Protein AF-A0A6A4GFW2-F1 (afdb_monomer_lite)

Secondary structure (DSSP, 8-state):
--SS----SS------HHHHHHHHTT----GGGGSHHHHHHHHHHHHHSTTTSEEEEE-SSSTT-EEEEEGGG----TTPPPGGGS-HHHHHHHHHHHHHHHHHTT--HHHHHHHHHHHHHHHT-GGGGSTTTHHHHHHHHHHHHHHHHHHHHHTTPPPP-TTS--HHHHHHHHHHHHHT-

Foldseek 3Di:
DDDPDDDDDDDDQAFQLLQLVCVLVLHDDFLLSLFPNRSVVVVVQCVVVVPDQWDWDQDDPPSPDTDTHHSNVPDDDPPRDHQLPDFLVRNLRSLVSVLVSCVVSPHPPLVSVLSVLLSVCLCVDPLVPDPDCSRSLSSNQVNVLSNVQSVCVNVVHDGDRSNDDDVVSSVVSVVVVVVVD

Structure (mmCIF, N/CA/C/O backbone):
data_AF-A0A6A4GFW2-F1
#
_entry.id   AF-A0A6A4GFW2-F1
#
loop_
_atom_site.group_PDB
_atom_site.id
_atom_site.type_symbol
_atom_site.label_atom_id
_atom_site.label_alt_id
_atom_site.label_comp_id
_atom_site.label_asym_id
_atom_site.label_entity_id
_atom_site.label_seq_id
_atom_site.pdbx_PDB_ins_code
_atom_site.Cartn_x
_atom_site.Cartn_y
_atom_site.Cartn_z
_atom_site.occupancy
_atom_site.B_iso_or_equiv
_atom_site.auth_seq_id
_atom_site.auth_comp_id
_atom_site.auth_asym_id
_atom_site.auth_atom_id
_atom_site.pdbx_PDB_model_num
ATOM 1 N N . MET A 1 1 ? 8.998 -15.677 25.695 1.00 45.78 1 MET A N 1
ATOM 2 C CA . MET A 1 1 ? 10.223 -15.290 26.421 1.00 45.78 1 MET A CA 1
ATOM 3 C C . MET A 1 1 ? 9.921 -14.033 27.210 1.00 45.78 1 MET A C 1
ATOM 5 O O . MET A 1 1 ? 9.461 -13.083 26.601 1.00 45.78 1 MET A O 1
ATOM 9 N N . ASP A 1 2 ? 10.181 -14.046 28.513 1.00 42.16 2 ASP A N 1
ATOM 10 C CA . ASP A 1 2 ? 10.734 -12.919 29.275 1.00 42.16 2 ASP A CA 1
ATOM 11 C C . ASP A 1 2 ? 11.318 -13.515 30.559 1.00 42.16 2 ASP A C 1
ATOM 13 O O . ASP A 1 2 ? 10.695 -14.410 31.131 1.00 42.16 2 ASP A O 1
ATOM 17 N N . GLN A 1 3 ? 12.499 -13.086 31.000 1.00 55.62 3 GLN A N 1
ATOM 18 C CA . GLN A 1 3 ? 13.021 -13.526 32.301 1.00 55.62 3 GLN A CA 1
ATOM 19 C C . GLN A 1 3 ? 13.723 -12.444 33.132 1.00 55.62 3 GLN A C 1
ATOM 21 O O . GLN A 1 3 ? 14.280 -12.791 34.169 1.00 55.62 3 GLN A O 1
ATOM 26 N N . LYS A 1 4 ? 13.648 -11.157 32.758 1.00 52.34 4 LYS A N 1
ATOM 27 C CA . LYS A 1 4 ? 13.929 -9.969 33.605 1.00 52.34 4 LYS A CA 1
ATOM 28 C C . LYS A 1 4 ? 13.834 -8.724 32.703 1.00 52.34 4 LYS A C 1
ATOM 30 O O . LYS A 1 4 ? 14.778 -8.408 31.988 1.00 52.34 4 LYS A O 1
ATOM 35 N N . ALA A 1 5 ? 12.671 -8.077 32.708 1.00 55.19 5 ALA A N 1
ATOM 36 C CA . ALA A 1 5 ? 12.221 -7.080 31.731 1.00 55.19 5 ALA A CA 1
ATOM 37 C C . ALA A 1 5 ? 12.987 -5.733 31.676 1.00 55.19 5 ALA A C 1
ATOM 39 O O . ALA A 1 5 ? 13.476 -5.257 32.700 1.00 55.19 5 ALA A O 1
ATOM 40 N N . SER A 1 6 ? 12.976 -5.097 30.487 1.00 46.97 6 SER A N 1
ATOM 41 C CA . SER A 1 6 ? 12.697 -3.667 30.137 1.00 46.97 6 SER A CA 1
ATOM 42 C C . SER A 1 6 ? 12.983 -3.490 28.614 1.00 46.97 6 SER A C 1
ATOM 44 O O . SER A 1 6 ? 13.855 -4.186 28.108 1.00 46.97 6 SER A O 1
ATOM 46 N N . VAL A 1 7 ? 12.282 -2.725 27.759 1.00 37.50 7 VAL A N 1
ATOM 47 C CA . VAL A 1 7 ? 12.031 -1.266 27.754 1.00 37.50 7 VAL A CA 1
ATOM 48 C C . VAL A 1 7 ? 10.561 -0.962 27.452 1.00 37.50 7 VA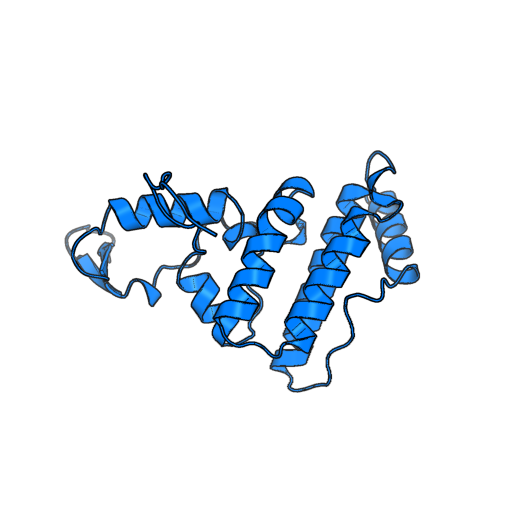L A C 1
ATOM 50 O O . VAL A 1 7 ? 10.046 -1.376 26.414 1.00 37.50 7 VAL A O 1
ATOM 53 N N . PRO A 1 8 ? 9.905 -0.152 28.293 1.00 55.38 8 PRO A N 1
ATOM 54 C CA . PRO A 1 8 ? 8.981 0.833 27.745 1.00 55.38 8 PRO A CA 1
ATOM 55 C C . PRO A 1 8 ? 9.152 2.212 28.396 1.00 55.38 8 PRO A C 1
ATOM 57 O O . PRO A 1 8 ? 8.952 2.361 29.599 1.00 55.38 8 PRO A O 1
ATOM 60 N N . THR A 1 9 ? 9.413 3.233 27.569 1.00 44.50 9 THR A N 1
ATOM 61 C CA . THR A 1 9 ? 9.251 4.652 27.948 1.00 44.50 9 THR A CA 1
ATOM 62 C C . THR A 1 9 ? 8.810 5.547 26.778 1.00 44.50 9 THR A C 1
ATOM 64 O O . THR A 1 9 ? 9.212 6.695 26.734 1.00 44.50 9 THR A O 1
ATOM 67 N N . HIS A 1 10 ? 8.036 5.049 25.803 1.00 48.12 10 HIS A N 1
ATOM 68 C CA . HIS A 1 10 ? 6.883 5.747 25.189 1.00 48.12 10 HIS A CA 1
ATOM 69 C C . HIS A 1 10 ? 6.414 5.112 23.863 1.00 48.12 10 HIS A C 1
ATOM 71 O O . HIS A 1 10 ? 7.204 4.752 22.997 1.00 48.12 10 HIS A O 1
ATOM 77 N N . THR A 1 11 ? 5.081 5.026 23.790 1.00 54.94 11 THR A N 1
ATOM 78 C CA . THR A 1 11 ? 4.127 4.975 22.667 1.00 54.94 11 THR A CA 1
ATOM 79 C C . THR A 1 11 ? 4.436 4.065 21.473 1.00 54.94 11 THR A C 1
ATOM 81 O O . THR A 1 11 ? 5.193 4.420 20.574 1.00 54.94 11 THR A O 1
ATOM 84 N N . GLN A 1 12 ? 3.720 2.933 21.407 1.00 59.69 12 GLN A N 1
ATOM 85 C CA . GLN A 1 12 ? 3.542 2.149 20.181 1.00 59.69 12 GLN A CA 1
ATOM 86 C C . GLN A 1 12 ? 3.081 3.091 19.058 1.00 59.69 12 GLN A C 1
ATOM 88 O O . GLN A 1 12 ? 2.066 3.776 19.208 1.00 59.69 12 GLN A O 1
ATOM 93 N N . ALA A 1 13 ? 3.852 3.167 17.968 1.00 63.47 13 ALA A N 1
ATOM 94 C CA . ALA A 1 13 ? 3.475 3.947 16.797 1.00 63.47 13 ALA A CA 1
ATOM 95 C C . ALA A 1 13 ? 2.098 3.469 16.319 1.00 63.47 13 ALA A C 1
ATOM 97 O O . ALA A 1 13 ? 1.909 2.294 16.014 1.00 63.47 13 ALA A O 1
ATOM 98 N N . SER A 1 14 ? 1.133 4.381 16.328 1.00 72.81 14 SER A N 1
ATOM 99 C CA . SER A 1 14 ? -0.235 4.134 15.896 1.00 72.81 14 SER A CA 1
ATOM 100 C C . SER A 1 14 ? -0.569 5.186 14.848 1.00 72.81 14 SER A C 1
ATOM 102 O O . SER A 1 14 ? -0.263 6.361 15.075 1.00 72.81 14 SER A O 1
ATOM 104 N N . PRO A 1 15 ? -1.144 4.803 13.699 1.00 77.88 15 PRO A N 1
ATOM 105 C CA . PRO A 1 15 ? -1.537 5.771 12.689 1.00 77.88 15 PRO A CA 1
ATOM 106 C C . PRO A 1 15 ? -2.678 6.658 13.210 1.00 77.88 15 PRO A C 1
ATOM 108 O O . PRO A 1 15 ? -3.407 6.300 14.138 1.00 77.88 15 PRO A O 1
ATOM 111 N N . LEU A 1 16 ? -2.867 7.825 12.584 1.00 76.50 16 LEU A N 1
ATOM 112 C CA . LEU A 1 16 ? -3.956 8.743 12.940 1.00 76.50 16 LEU A CA 1
ATOM 113 C C . LEU A 1 16 ? -5.318 8.013 12.945 1.00 76.50 16 LEU A C 1
ATOM 115 O O . LEU A 1 16 ? -5.599 7.266 12.002 1.00 76.50 16 LEU A O 1
ATOM 119 N N . PRO A 1 17 ? -6.215 8.263 13.925 1.00 77.81 17 PRO A N 1
ATOM 120 C CA . PRO A 1 17 ? -7.533 7.618 13.986 1.00 77.81 17 PRO A CA 1
ATOM 121 C C . PRO A 1 17 ? -8.341 7.752 12.687 1.00 77.81 17 PRO A C 1
ATOM 123 O O .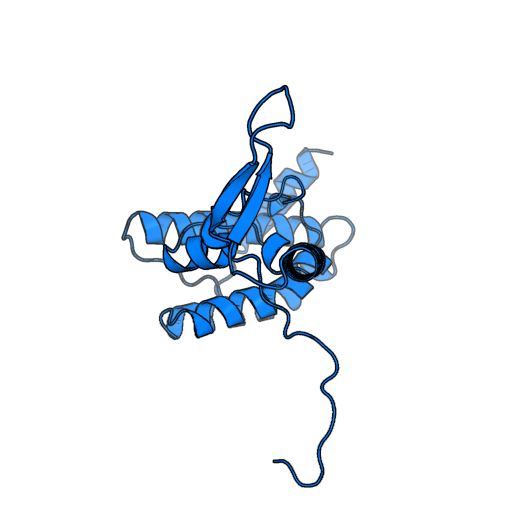 PRO A 1 17 ? -9.036 6.823 12.281 1.00 77.81 17 PRO A O 1
ATOM 126 N N . PHE A 1 18 ? -8.184 8.877 11.984 1.00 81.50 18 PHE A N 1
ATOM 127 C CA . PHE A 1 18 ? -8.722 9.100 10.641 1.00 81.50 18 PHE A CA 1
ATOM 128 C C . PHE A 1 18 ? -8.310 8.011 9.636 1.00 81.50 18 PHE A C 1
ATOM 130 O O . PHE A 1 18 ? -9.141 7.510 8.872 1.00 81.50 18 PHE A O 1
ATOM 137 N N . ALA A 1 19 ? -7.030 7.635 9.632 1.00 84.94 19 ALA A N 1
ATOM 138 C CA . ALA A 1 19 ? -6.495 6.626 8.731 1.00 84.94 19 ALA A CA 1
ATOM 139 C C . ALA A 1 19 ? -7.008 5.226 9.082 1.00 84.94 19 ALA A C 1
ATOM 141 O O . ALA A 1 19 ? -7.412 4.477 8.189 1.00 84.94 19 ALA A O 1
ATOM 142 N N . VAL A 1 20 ? -7.094 4.922 10.379 1.00 87.06 20 VAL A N 1
ATOM 143 C CA . VAL A 1 20 ? -7.679 3.678 10.895 1.00 87.06 20 VAL A CA 1
ATOM 144 C C . VAL A 1 20 ? -9.149 3.553 10.479 1.00 87.06 20 VAL A C 1
ATOM 146 O O . VAL A 1 20 ? -9.562 2.522 9.952 1.00 87.06 20 VAL A O 1
ATOM 149 N N . GLU A 1 21 ? -9.946 4.612 10.640 1.00 86.88 21 GLU A N 1
ATOM 150 C CA . GLU A 1 21 ? -11.361 4.634 10.246 1.00 86.88 21 GLU A CA 1
ATOM 151 C C . GLU A 1 21 ? -11.567 4.473 8.733 1.00 86.88 21 GLU A C 1
ATOM 153 O O . GLU A 1 21 ? -12.529 3.834 8.290 1.00 86.88 21 GLU A O 1
ATOM 158 N N . LYS A 1 22 ? -10.661 5.017 7.911 1.00 88.88 22 LYS A N 1
ATOM 159 C CA . LYS A 1 22 ? -10.667 4.771 6.463 1.00 88.88 22 LYS A CA 1
ATOM 160 C C . LYS A 1 22 ? -10.320 3.321 6.129 1.00 88.88 22 LYS A C 1
ATOM 162 O O . LYS A 1 22 ? -11.040 2.712 5.334 1.00 88.88 22 LYS A O 1
ATOM 167 N N . MET A 1 23 ? -9.284 2.759 6.753 1.00 91.06 23 MET A N 1
ATOM 168 C CA . MET A 1 23 ? -8.897 1.359 6.556 1.00 91.06 23 MET A CA 1
ATOM 169 C C . MET A 1 23 ? -9.991 0.383 6.990 1.00 91.06 23 MET A C 1
ATOM 171 O O . MET A 1 23 ? -10.265 -0.568 6.264 1.00 91.06 23 MET A O 1
ATOM 175 N N . LYS A 1 24 ? -10.692 0.634 8.103 1.00 90.56 24 LYS A N 1
ATOM 176 C CA . LYS A 1 24 ? -11.859 -0.174 8.518 1.00 90.56 24 LYS A CA 1
ATOM 177 C C . LYS A 1 24 ? -12.925 -0.272 7.426 1.00 90.56 24 LYS A C 1
ATOM 179 O O . LYS A 1 24 ? -13.618 -1.275 7.309 1.00 90.56 24 LYS A O 1
ATOM 184 N N . LYS A 1 25 ? -13.060 0.780 6.615 1.00 90.06 25 LYS A N 1
ATOM 185 C CA . LYS A 1 25 ? -14.016 0.874 5.501 1.00 90.06 25 LYS A CA 1
ATOM 186 C C . LYS A 1 25 ? -13.412 0.425 4.166 1.00 90.06 25 LYS A C 1
ATOM 188 O O . LYS A 1 25 ? -14.018 0.681 3.128 1.00 90.06 25 LYS A O 1
ATOM 193 N N . TYR A 1 26 ? -12.220 -0.180 4.180 1.00 90.12 26 TYR A N 1
ATOM 194 C CA . TYR A 1 26 ? -11.442 -0.569 2.999 1.00 90.12 26 TYR A CA 1
ATOM 195 C C . TYR A 1 26 ? -11.176 0.585 2.017 1.00 90.12 26 TYR A C 1
ATOM 197 O O . TYR A 1 26 ? -10.880 0.364 0.841 1.00 90.12 26 TYR A O 1
ATOM 205 N N . LYS A 1 27 ? -11.273 1.837 2.482 1.00 91.06 27 LYS A N 1
ATOM 206 C CA . LYS A 1 27 ? -11.035 3.020 1.654 1.00 91.06 27 LYS A CA 1
ATOM 207 C C . LYS A 1 27 ? -9.541 3.272 1.520 1.00 91.06 27 LYS A C 1
ATOM 209 O O . LYS A 1 27 ? -8.782 3.036 2.457 1.00 91.06 27 LYS A O 1
ATOM 214 N N . LEU A 1 28 ? -9.152 3.811 0.367 1.00 90.06 28 LEU A N 1
ATOM 215 C CA . LEU A 1 28 ? -7.791 4.282 0.155 1.00 90.06 28 LEU A CA 1
ATOM 216 C C . LEU A 1 28 ? -7.476 5.405 1.156 1.00 90.06 28 LEU A C 1
ATOM 218 O O . LEU A 1 28 ? -8.249 6.357 1.323 1.00 90.06 28 LEU A O 1
ATOM 222 N N . VAL A 1 29 ? -6.334 5.270 1.816 1.00 90.75 29 VAL A N 1
ATOM 223 C CA . VAL A 1 29 ? -5.769 6.257 2.731 1.00 90.75 29 VAL A CA 1
ATOM 224 C C . VAL A 1 29 ? -4.289 6.403 2.432 1.00 90.75 29 VAL A C 1
ATOM 226 O O . VAL A 1 29 ? -3.600 5.402 2.272 1.00 90.75 29 VAL A O 1
ATOM 229 N N . GLU A 1 30 ? -3.821 7.641 2.346 1.00 91.75 30 GLU A N 1
ATOM 230 C CA . GLU A 1 30 ? -2.451 8.016 2.006 1.00 91.75 30 GLU A CA 1
ATOM 231 C C . GLU A 1 30 ? -1.427 7.255 2.871 1.00 91.75 30 GLU A C 1
ATOM 233 O O . GLU A 1 30 ? -1.587 7.157 4.090 1.00 91.75 30 GLU A O 1
ATOM 238 N N . LEU A 1 31 ? -0.386 6.678 2.250 1.00 92.12 31 LEU A N 1
ATOM 239 C CA . LEU A 1 31 ? 0.595 5.846 2.968 1.00 92.12 31 LEU A CA 1
ATOM 240 C C . LEU A 1 31 ? 1.348 6.649 4.033 1.00 92.12 31 LEU A C 1
ATOM 242 O O . LEU A 1 31 ? 1.746 6.100 5.056 1.00 92.12 31 LEU A O 1
ATOM 246 N N . TRP A 1 32 ? 1.467 7.957 3.811 1.00 90.88 32 TRP A N 1
ATOM 247 C CA . TRP A 1 32 ? 2.086 8.921 4.710 1.00 90.88 32 TRP A CA 1
ATOM 248 C C . TRP A 1 32 ? 1.600 8.813 6.168 1.00 90.88 32 TRP A C 1
ATOM 250 O O . TRP A 1 32 ? 2.400 8.937 7.091 1.00 90.88 32 TRP A O 1
ATOM 260 N N . TYR A 1 33 ? 0.320 8.486 6.398 1.00 88.25 33 TYR A N 1
ATOM 261 C CA . TYR A 1 33 ? -0.232 8.315 7.752 1.00 88.25 33 TYR A CA 1
ATOM 262 C C . TYR A 1 33 ? 0.377 7.158 8.550 1.00 88.25 33 TYR A C 1
ATOM 264 O O . TYR A 1 33 ? 0.263 7.140 9.774 1.00 88.25 33 TYR A O 1
ATOM 272 N N . PHE A 1 34 ? 0.987 6.196 7.862 1.00 89.50 34 PHE A N 1
ATOM 273 C CA . PHE A 1 34 ? 1.649 5.038 8.456 1.00 89.50 34 PHE A CA 1
ATOM 274 C C . PHE A 1 34 ? 3.168 5.242 8.559 1.00 89.50 34 PHE A C 1
ATOM 276 O O . PHE A 1 34 ? 3.863 4.393 9.109 1.00 89.50 34 PHE A O 1
ATOM 283 N N . GLY A 1 35 ? 3.684 6.353 8.025 1.00 86.88 35 GLY A N 1
ATOM 284 C CA . GLY A 1 35 ? 5.080 6.758 8.145 1.00 86.88 35 GLY A CA 1
ATOM 285 C C . GLY A 1 35 ? 5.390 7.425 9.484 1.00 86.88 35 GLY A C 1
ATOM 286 O O . GLY A 1 35 ? 4.517 7.623 10.334 1.00 86.88 35 GLY A O 1
ATOM 287 N N . MET A 1 36 ? 6.658 7.798 9.654 1.00 83.88 36 MET A N 1
ATOM 288 C CA . MET A 1 36 ? 7.158 8.449 10.867 1.00 83.88 36 MET A CA 1
ATOM 289 C C . MET A 1 36 ? 6.450 9.785 11.108 1.00 83.88 36 MET A C 1
ATOM 291 O O . MET A 1 36 ? 5.944 10.032 12.198 1.00 83.88 36 MET A O 1
ATOM 295 N N . GLU A 1 37 ? 6.324 10.599 10.064 1.00 82.88 37 GLU A N 1
ATOM 296 C CA . GLU A 1 37 ? 5.746 11.939 10.114 1.00 82.88 37 GLU A CA 1
ATOM 297 C C . GLU A 1 37 ? 4.258 11.906 10.489 1.00 82.88 37 GLU A C 1
ATOM 299 O O . GLU A 1 37 ? 3.798 12.708 11.306 1.00 82.88 37 GLU A O 1
ATOM 304 N N . GLY A 1 38 ? 3.515 10.939 9.940 1.00 78.75 38 GLY A N 1
ATOM 305 C CA . GLY A 1 38 ? 2.113 10.714 10.282 1.00 78.75 38 GLY A CA 1
ATOM 306 C C . GLY A 1 38 ? 1.930 10.274 11.736 1.00 78.75 38 GLY A C 1
ATOM 307 O O . GLY A 1 38 ? 1.025 10.757 12.417 1.00 78.75 38 GLY A O 1
ATOM 308 N N . CYS A 1 39 ? 2.816 9.410 12.243 1.00 78.19 39 CYS A N 1
ATOM 309 C CA . CYS A 1 39 ? 2.785 8.949 13.634 1.00 78.19 39 CYS A CA 1
ATOM 310 C C . CYS A 1 39 ? 3.199 10.045 14.631 1.00 78.19 39 CYS A C 1
ATOM 312 O O . CYS A 1 39 ? 2.612 10.159 15.708 1.00 78.19 39 CYS A O 1
ATOM 314 N N . GLU A 1 40 ? 4.175 10.887 14.289 1.00 78.19 40 GLU A N 1
ATOM 315 C CA . GLU A 1 40 ? 4.558 12.041 15.110 1.00 78.19 40 GLU A CA 1
ATOM 316 C C . GLU A 1 40 ? 3.423 13.063 15.236 1.00 78.19 40 GLU A C 1
ATOM 318 O O . GLU A 1 40 ? 3.272 13.710 16.276 1.00 78.19 40 GLU A O 1
ATOM 323 N N . GLU A 1 41 ? 2.607 13.227 14.191 1.00 72.88 41 GLU A N 1
ATOM 324 C CA . GLU A 1 41 ? 1.418 14.075 14.258 1.00 72.88 41 GLU A CA 1
ATOM 325 C C . GLU A 1 41 ? 0.414 13.548 15.292 1.00 72.88 41 GLU A C 1
ATOM 327 O O . GLU A 1 41 ? -0.056 14.331 16.116 1.00 72.88 41 GLU A O 1
ATOM 332 N N . VAL A 1 42 ? 0.192 12.228 15.354 1.00 65.44 42 VAL A N 1
ATOM 333 C CA . VAL A 1 42 ? -0.625 11.597 16.411 1.00 65.44 42 VAL A CA 1
ATOM 334 C C . VAL A 1 42 ? -0.088 11.912 17.794 1.00 65.44 42 VAL A C 1
ATOM 336 O O . VAL A 1 42 ? -0.862 12.277 18.679 1.00 65.44 42 VAL A O 1
ATOM 339 N N . GLN A 1 43 ? 1.221 11.757 18.001 1.00 61.00 43 GLN A N 1
ATOM 340 C CA . GLN A 1 43 ? 1.832 11.985 19.309 1.00 61.00 43 GLN A CA 1
ATOM 341 C C . GLN A 1 43 ? 1.673 13.441 19.745 1.00 61.00 43 GLN A C 1
ATOM 343 O O . GLN A 1 43 ? 1.340 13.694 20.900 1.00 61.00 43 GLN A O 1
ATOM 348 N N . ARG A 1 44 ? 1.830 14.391 18.818 1.00 61.16 44 ARG A N 1
ATOM 349 C CA . ARG A 1 44 ? 1.675 15.824 19.088 1.00 61.16 44 ARG A CA 1
ATOM 350 C C . ARG A 1 44 ? 0.228 16.201 19.416 1.00 61.16 44 ARG A C 1
ATOM 352 O O . ARG A 1 44 ? 0.011 16.950 20.363 1.00 61.16 44 ARG A O 1
ATOM 359 N N . THR A 1 45 ? -0.752 15.657 18.693 1.00 57.97 45 THR A N 1
ATOM 360 C CA . THR A 1 45 ? -2.178 15.880 18.990 1.00 57.97 45 THR A CA 1
ATOM 361 C C . THR A 1 45 ? -2.593 15.193 20.296 1.00 57.97 45 THR A C 1
ATOM 363 O O . THR A 1 45 ? -3.282 15.789 21.113 1.00 57.97 45 THR A O 1
ATOM 366 N N . SER A 1 46 ? -2.109 13.975 20.558 1.00 52.97 46 SER A N 1
ATOM 367 C CA . SER A 1 46 ? -2.430 13.229 21.788 1.00 52.97 46 SER A CA 1
ATOM 368 C C . SER A 1 46 ? -1.832 13.868 23.045 1.00 52.97 46 SER A C 1
ATOM 370 O O . SER A 1 46 ? -2.451 13.819 24.105 1.00 52.97 46 SER A O 1
ATOM 372 N N . PHE A 1 47 ? -0.649 14.487 22.944 1.00 48.75 47 PHE A N 1
ATOM 373 C CA . PHE A 1 47 ? -0.056 15.244 24.054 1.00 48.75 47 PHE A CA 1
ATOM 374 C C . PHE A 1 47 ? -0.829 16.534 24.367 1.00 48.75 47 PHE A C 1
ATOM 376 O O . PHE A 1 47 ? -0.860 16.949 25.524 1.00 48.75 47 PHE A O 1
ATOM 383 N N . ALA A 1 48 ? -1.467 17.145 23.364 1.00 47.91 48 ALA A N 1
ATOM 384 C CA . ALA A 1 48 ? -2.298 18.334 23.545 1.00 47.91 48 ALA A CA 1
ATOM 385 C C . ALA A 1 48 ? -3.677 18.027 24.176 1.00 47.91 48 ALA A C 1
ATOM 387 O O . ALA A 1 48 ? -4.205 18.878 24.883 1.00 47.91 48 ALA A O 1
ATOM 388 N N . ASP A 1 49 ? -4.217 16.811 23.991 1.00 49.00 49 ASP A N 1
ATOM 389 C CA . ASP A 1 49 ? -5.591 16.408 24.374 1.00 49.00 49 ASP A CA 1
ATOM 390 C C . ASP A 1 49 ? -5.649 15.283 25.436 1.00 49.00 49 ASP A C 1
ATOM 392 O O . ASP A 1 49 ? -6.558 14.446 25.458 1.00 49.00 49 ASP A O 1
ATOM 396 N N . SER A 1 50 ? -4.677 15.231 26.349 1.00 41.47 50 SER A N 1
ATOM 397 C CA . SER A 1 50 ? -4.446 14.091 27.257 1.00 41.47 50 SER A CA 1
ATOM 398 C C . SER A 1 50 ? -5.505 13.839 28.355 1.00 41.47 50 SER A C 1
ATOM 400 O O . SER A 1 50 ? -5.194 13.223 29.373 1.00 41.47 50 SER A O 1
ATOM 402 N N . THR A 1 51 ? -6.774 14.249 28.210 1.00 46.44 51 THR A N 1
ATOM 403 C CA . THR A 1 51 ? -7.779 14.014 29.274 1.00 46.44 51 THR A CA 1
ATOM 404 C C . THR A 1 51 ? -9.171 13.546 28.833 1.00 46.44 51 THR A C 1
ATOM 406 O O . THR A 1 51 ? -9.881 13.018 29.683 1.00 46.44 51 THR A O 1
ATOM 409 N N . THR A 1 52 ? -9.614 13.659 27.570 1.00 46.19 52 THR A N 1
ATOM 410 C CA . THR A 1 52 ? -11.057 13.418 27.291 1.00 46.19 52 THR A CA 1
ATOM 411 C C . THR A 1 52 ? -11.442 12.650 26.023 1.00 46.19 52 THR A C 1
ATOM 413 O O . THR A 1 52 ? -12.612 12.303 25.887 1.00 46.19 52 THR A O 1
ATOM 416 N N . GLY A 1 53 ? -10.525 12.294 25.118 1.00 51.25 53 GLY A N 1
ATOM 417 C CA . GLY A 1 53 ? -10.908 11.594 23.875 1.00 51.25 53 GLY A CA 1
ATOM 418 C C . GLY A 1 53 ? -11.617 12.490 22.840 1.00 51.25 53 GLY A C 1
ATOM 419 O O . GLY A 1 53 ? -12.101 12.011 21.809 1.00 51.25 53 GLY A O 1
ATOM 420 N N . TYR A 1 54 ? -11.646 13.794 23.109 1.00 50.25 54 TYR A N 1
ATOM 421 C CA . TYR A 1 54 ? -12.150 14.851 22.245 1.00 50.25 54 TYR A CA 1
ATOM 422 C C . TYR A 1 54 ? -11.013 15.830 21.961 1.00 50.25 54 TYR A C 1
ATOM 424 O O . TYR A 1 54 ? -10.140 16.007 22.805 1.00 50.25 54 TYR A O 1
ATOM 432 N N . SER A 1 55 ? -11.052 16.453 20.789 1.00 50.66 55 SER A N 1
ATOM 433 C CA . SER A 1 55 ? -10.181 17.557 20.412 1.00 50.66 55 SER A CA 1
ATOM 434 C C . SER A 1 55 ? -10.977 18.855 20.342 1.00 50.66 55 SER A C 1
ATOM 436 O O . SER A 1 55 ? -12.157 18.855 19.971 1.00 50.66 55 SER A O 1
ATOM 438 N N . PHE A 1 56 ? -10.341 19.954 20.737 1.00 52.34 56 PHE A N 1
ATOM 439 C CA . PHE A 1 56 ? -10.923 21.295 20.741 1.00 52.34 56 PHE A CA 1
ATOM 440 C C . PHE A 1 56 ? -10.570 22.002 19.421 1.00 52.34 56 PHE A C 1
ATOM 442 O O . PHE A 1 56 ? -9.408 22.316 19.170 1.00 52.34 56 PHE A O 1
ATOM 449 N N . SER A 1 57 ? -11.564 22.272 18.568 1.00 52.56 57 SER A N 1
ATOM 450 C CA . SER A 1 57 ? -11.367 23.025 17.316 1.00 52.56 57 SER A CA 1
ATOM 451 C C . SER A 1 57 ? -12.106 24.360 17.360 1.00 52.56 57 SER A C 1
ATOM 453 O O . SER A 1 57 ? -13.318 24.379 17.604 1.00 52.56 57 SER A O 1
ATOM 455 N N . ALA A 1 58 ? -11.405 25.468 17.105 1.00 51.38 58 ALA A N 1
ATOM 456 C CA . ALA A 1 58 ? -12.036 26.778 16.963 1.00 51.38 58 ALA A CA 1
ATOM 457 C C . ALA A 1 58 ? -12.934 26.792 15.716 1.00 51.38 58 ALA A C 1
ATOM 459 O O . ALA A 1 58 ? -12.514 26.385 14.632 1.00 51.38 58 ALA A O 1
ATOM 460 N N . VAL A 1 59 ? -14.176 27.241 15.878 1.00 44.44 59 VAL A N 1
ATOM 461 C CA . VAL A 1 59 ? -15.150 27.394 14.795 1.00 44.44 59 VAL A CA 1
ATOM 462 C C . VAL A 1 59 ? -15.522 28.868 14.722 1.00 44.44 59 VAL A C 1
ATOM 464 O O . VAL A 1 59 ? -16.040 29.397 15.699 1.00 44.44 59 VAL A O 1
ATOM 467 N N . GLY A 1 60 ? -15.284 29.509 13.575 1.00 46.56 60 GLY A N 1
ATOM 468 C CA . GLY A 1 60 ? -15.613 30.920 13.324 1.00 46.56 60 GLY A CA 1
ATOM 469 C C . GLY A 1 60 ? -14.386 31.819 13.136 1.00 46.56 60 GLY A C 1
ATOM 470 O O . GLY A 1 60 ? -13.292 31.488 13.586 1.00 46.56 60 GLY A O 1
ATOM 471 N N . GLU A 1 61 ? -14.571 32.946 12.439 1.00 52.72 61 GLU A N 1
ATOM 472 C CA . GLU A 1 61 ? -13.536 33.980 12.231 1.00 52.72 61 GLU A CA 1
ATOM 473 C C . GLU A 1 61 ? -13.165 34.697 13.540 1.00 52.72 61 GLU A C 1
ATOM 475 O O . GLU A 1 61 ? -12.023 35.118 13.713 1.00 52.72 61 GLU A O 1
ATOM 480 N N . ASP A 1 62 ? -14.092 34.722 14.500 1.00 50.38 62 ASP A N 1
ATOM 481 C CA . ASP A 1 62 ? -13.845 35.130 15.876 1.00 50.38 62 ASP A CA 1
ATOM 482 C C . ASP A 1 62 ? -13.683 33.877 16.742 1.00 50.38 62 ASP A C 1
ATOM 484 O O . ASP A 1 62 ? -14.626 33.110 16.934 1.00 50.38 62 ASP A O 1
ATOM 488 N N . ALA A 1 63 ? -12.479 33.665 17.276 1.00 53.75 63 ALA A N 1
ATOM 489 C CA . ALA A 1 63 ? -12.053 32.504 18.067 1.00 53.75 63 ALA A CA 1
ATOM 490 C C . ALA A 1 63 ? -12.767 32.330 19.436 1.00 53.75 63 ALA A C 1
ATOM 492 O O . ALA A 1 63 ? -12.164 31.873 20.406 1.00 53.75 63 ALA A O 1
ATOM 493 N N . ALA A 1 64 ? -14.041 32.711 19.547 1.00 55.47 64 ALA A N 1
ATOM 494 C CA . ALA A 1 64 ? -14.852 32.664 20.762 1.00 55.47 64 ALA A CA 1
ATOM 495 C C . ALA A 1 64 ? -15.706 31.389 20.886 1.00 55.47 64 ALA A C 1
ATOM 497 O O . ALA A 1 64 ? -16.208 31.087 21.969 1.00 55.47 64 ALA A O 1
ATOM 498 N N . THR A 1 65 ? -15.866 30.622 19.806 1.00 47.59 65 THR A N 1
ATOM 499 C CA . THR A 1 65 ? -16.603 29.354 19.810 1.00 47.59 65 THR A CA 1
ATOM 500 C C . THR A 1 65 ? -15.661 28.189 19.582 1.00 47.59 65 THR A C 1
ATOM 502 O O . THR A 1 65 ? -15.024 28.079 18.534 1.00 47.59 65 THR A O 1
ATOM 505 N N . VAL A 1 66 ? -15.589 27.291 20.565 1.00 53.56 66 VAL A N 1
ATOM 506 C CA . VAL A 1 66 ? -14.803 26.068 20.444 1.00 53.56 66 VAL A CA 1
ATOM 507 C C . VAL A 1 66 ? -15.710 24.850 20.470 1.00 53.56 66 VAL A C 1
ATOM 509 O O . VAL A 1 66 ? -16.533 24.688 21.370 1.00 53.56 66 VAL A O 1
ATOM 512 N N . ALA A 1 67 ? -15.580 24.011 19.445 1.00 56.94 67 ALA A N 1
ATOM 513 C CA . ALA A 1 67 ? -16.338 22.780 19.314 1.00 56.94 67 ALA A CA 1
ATOM 514 C C . ALA A 1 67 ? -15.534 21.601 19.875 1.00 56.94 67 ALA A C 1
ATOM 516 O O . ALA A 1 67 ? -14.354 21.436 19.563 1.00 56.94 67 ALA A O 1
ATOM 517 N N . LEU A 1 68 ? -16.207 20.765 20.670 1.00 47.28 68 LEU A N 1
ATOM 518 C CA . LEU A 1 68 ? -15.726 19.443 21.062 1.00 47.28 68 LEU A CA 1
ATOM 519 C C . LEU A 1 68 ? -15.961 18.481 19.903 1.00 47.28 68 LEU A C 1
ATOM 521 O O . LEU A 1 68 ? -17.109 18.158 19.589 1.00 47.28 68 LEU A O 1
ATOM 525 N N . GLN A 1 69 ? -14.890 18.011 19.275 1.00 54.56 69 GLN A N 1
ATOM 526 C CA . GLN A 1 69 ? -14.982 16.985 18.247 1.00 54.56 69 GLN A CA 1
ATOM 527 C C . GLN A 1 69 ? -14.370 15.676 18.744 1.00 54.56 69 GLN A C 1
ATOM 529 O O . GLN A 1 69 ? -13.279 15.688 19.309 1.00 54.56 69 GLN A O 1
ATOM 534 N N . PRO A 1 70 ? -15.040 14.526 18.555 1.00 52.16 70 PRO A N 1
ATOM 535 C CA . PRO A 1 70 ? -14.423 13.229 18.810 1.00 52.16 70 PRO A CA 1
ATOM 536 C C . PRO A 1 70 ? -13.093 13.123 18.056 1.00 52.16 70 PRO A C 1
ATOM 538 O O . PRO A 1 70 ? -13.025 13.539 16.903 1.00 52.16 70 PRO A O 1
ATOM 541 N N . LEU A 1 71 ? -12.056 12.507 18.632 1.00 50.66 71 LEU A N 1
ATOM 542 C CA . LEU A 1 71 ? -10.775 12.283 17.928 1.00 50.66 71 LEU A CA 1
ATOM 543 C C . LEU A 1 71 ? -10.939 11.532 16.588 1.00 50.66 71 LEU A C 1
ATOM 545 O O . LEU A 1 71 ? -10.112 11.659 15.689 1.00 50.66 71 LEU A O 1
ATOM 549 N N . SER A 1 72 ? -12.036 10.787 16.406 1.00 45.31 72 SER A N 1
ATOM 550 C CA . SER A 1 72 ? -12.415 10.160 15.130 1.00 45.31 72 SER A CA 1
ATOM 551 C C . SER A 1 72 ? -12.808 11.155 14.026 1.00 45.31 72 SER A C 1
ATOM 553 O O . SER A 1 72 ? -12.903 10.765 12.864 1.00 45.31 72 SER A O 1
ATOM 555 N N . MET A 1 73 ? -13.073 12.415 14.380 1.00 47.25 73 MET A N 1
ATOM 556 C CA . MET A 1 73 ? -13.315 13.535 13.468 1.00 47.25 73 MET A CA 1
ATOM 557 C C . MET A 1 73 ? -12.048 14.335 13.160 1.00 47.25 73 MET A C 1
ATOM 559 O O . MET A 1 73 ? -12.162 15.303 12.412 1.00 47.25 73 MET A O 1
ATOM 563 N N . LEU A 1 74 ? -10.868 13.942 13.677 1.00 55.97 74 LEU A N 1
ATOM 564 C CA . LEU A 1 74 ? -9.603 14.577 13.299 1.00 55.97 74 LEU A CA 1
ATOM 565 C C . LEU A 1 74 ? -9.540 14.678 11.776 1.00 55.97 74 LEU A C 1
ATOM 567 O O . LEU A 1 74 ? -9.519 13.681 11.046 1.00 55.97 74 LEU A O 1
ATOM 571 N N . THR A 1 75 ? -9.602 15.922 11.318 1.00 60.50 75 THR A N 1
ATOM 572 C CA . THR A 1 75 ? -9.596 16.295 9.916 1.00 60.50 75 THR A CA 1
ATOM 573 C C . THR A 1 75 ? -8.347 15.741 9.250 1.00 60.50 75 THR A C 1
ATOM 575 O O . THR A 1 75 ? -7.291 15.635 9.875 1.00 60.50 75 THR A O 1
ATOM 578 N N . LYS A 1 76 ? -8.465 15.386 7.966 1.00 69.81 76 LYS A N 1
ATOM 579 C CA . LYS A 1 76 ? -7.327 15.005 7.123 1.00 69.81 76 LYS A CA 1
ATOM 580 C C . LYS A 1 76 ? -6.165 15.979 7.381 1.00 69.81 76 LYS A C 1
ATOM 582 O O . LYS A 1 76 ? -6.341 17.180 7.190 1.00 69.81 76 LYS A O 1
ATOM 587 N N . SER A 1 77 ? -5.005 15.469 7.804 1.00 75.50 77 SER A N 1
ATOM 588 C CA . SER A 1 77 ? -3.795 16.294 7.933 1.00 75.50 77 SER A CA 1
ATOM 589 C C . SER A 1 77 ? -3.507 17.032 6.623 1.00 75.50 77 SER A C 1
ATOM 591 O O . SER A 1 77 ? -3.479 16.415 5.555 1.00 75.50 77 SER A O 1
ATOM 593 N N . LEU A 1 78 ? -3.266 18.344 6.709 1.00 76.44 78 LEU A N 1
ATOM 594 C CA . LEU A 1 78 ? -2.870 19.179 5.566 1.00 76.44 78 LEU A CA 1
ATOM 595 C C . LEU A 1 78 ? -1.470 18.826 5.045 1.00 76.44 78 LEU A C 1
ATOM 597 O O . LEU A 1 78 ? -1.115 19.211 3.936 1.00 76.44 78 LEU A O 1
ATOM 601 N N . LYS A 1 79 ? -0.684 18.092 5.841 1.00 80.88 79 LYS A N 1
ATOM 602 C CA . LYS A 1 79 ? 0.661 17.628 5.488 1.00 80.88 79 LYS A CA 1
ATOM 603 C C . LYS A 1 79 ? 0.654 16.275 4.783 1.00 80.88 79 LYS A C 1
ATOM 605 O O . LYS A 1 79 ? 1.709 15.830 4.350 1.00 80.88 79 LYS A O 1
ATOM 610 N N . ALA A 1 80 ? -0.503 15.617 4.682 1.00 82.38 80 ALA A N 1
ATOM 611 C CA . ALA A 1 80 ? -0.597 14.312 4.050 1.00 82.38 80 ALA A CA 1
ATOM 612 C C . ALA A 1 80 ? -0.266 14.409 2.555 1.00 82.38 80 ALA A C 1
ATOM 614 O O . ALA A 1 80 ? -0.979 15.053 1.783 1.00 82.38 80 ALA A O 1
ATOM 615 N N . ILE A 1 81 ? 0.812 13.732 2.173 1.00 87.00 81 ILE A N 1
ATOM 616 C CA . ILE A 1 81 ? 1.330 13.673 0.807 1.00 87.00 81 ILE A CA 1
ATOM 617 C C . ILE A 1 81 ? 0.654 12.499 0.071 1.00 87.00 81 ILE A C 1
ATOM 619 O O . ILE A 1 81 ? 0.444 11.446 0.687 1.00 87.00 81 ILE A O 1
ATOM 623 N N . PRO A 1 82 ? 0.282 12.642 -1.217 1.00 8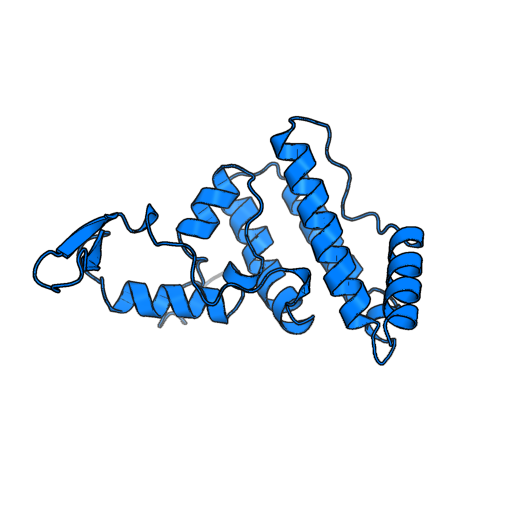8.69 82 PRO A N 1
ATOM 624 C CA . PRO A 1 82 ? -0.217 11.522 -2.011 1.00 88.69 82 PRO A CA 1
ATOM 625 C C . PRO A 1 82 ? 0.872 10.463 -2.224 1.00 88.69 82 PRO A C 1
ATOM 627 O O . PRO A 1 82 ? 2.057 10.780 -2.285 1.00 88.69 82 PRO A O 1
ATOM 630 N N . ASP A 1 83 ? 0.471 9.204 -2.394 1.00 88.75 83 ASP A N 1
ATOM 631 C CA . ASP A 1 83 ? 1.411 8.073 -2.474 1.00 88.75 83 ASP A CA 1
ATOM 632 C C . ASP A 1 83 ? 2.432 8.191 -3.602 1.00 88.75 83 ASP A C 1
ATOM 634 O O . ASP A 1 83 ? 3.542 7.707 -3.468 1.00 88.75 83 ASP A O 1
ATOM 638 N N . GLU A 1 84 ? 2.072 8.832 -4.710 1.00 90.12 84 GLU A N 1
ATOM 639 C CA . GLU A 1 84 ? 2.962 9.013 -5.863 1.00 90.12 84 GLU A CA 1
ATOM 640 C C . GLU A 1 84 ? 4.131 9.965 -5.561 1.00 90.12 84 GLU A C 1
ATOM 642 O O . GLU A 1 84 ? 5.118 9.982 -6.289 1.00 90.12 84 GLU A O 1
ATOM 647 N N . GLN A 1 85 ? 4.018 10.764 -4.495 1.00 89.00 85 GLN A N 1
ATOM 648 C CA . GLN A 1 85 ? 4.990 11.787 -4.103 1.00 89.00 85 GLN A CA 1
ATOM 649 C C . GLN A 1 85 ? 5.773 11.416 -2.836 1.00 89.00 85 GLN A C 1
ATOM 651 O O . GLN A 1 85 ? 6.619 12.195 -2.397 1.00 89.00 85 GLN A O 1
ATOM 656 N N . ILE A 1 86 ? 5.506 10.258 -2.223 1.00 92.00 86 ILE A N 1
ATOM 657 C CA . ILE A 1 86 ? 6.310 9.798 -1.084 1.00 92.00 86 ILE A CA 1
ATOM 658 C C . ILE A 1 86 ? 7.674 9.310 -1.578 1.00 92.00 86 ILE A C 1
ATOM 660 O O . ILE A 1 86 ? 7.800 8.758 -2.667 1.00 92.00 86 ILE A O 1
ATOM 664 N N . SER A 1 87 ? 8.713 9.462 -0.765 1.00 91.56 87 SER A N 1
ATOM 665 C CA . SER A 1 87 ? 10.001 8.842 -1.084 1.00 91.56 87 SER A CA 1
ATOM 666 C C . SER A 1 87 ? 9.944 7.323 -0.900 1.00 91.56 87 SER A C 1
ATOM 668 O O . SER A 1 87 ? 9.166 6.801 -0.095 1.00 91.56 87 SER A O 1
ATOM 670 N N . PHE A 1 88 ? 10.828 6.597 -1.588 1.00 90.44 88 PHE A N 1
ATOM 671 C CA . PHE A 1 88 ? 10.957 5.149 -1.404 1.00 90.44 88 PHE A CA 1
ATOM 672 C C . PHE A 1 88 ? 11.279 4.781 0.055 1.00 90.44 88 PHE A C 1
ATOM 674 O O . PHE A 1 88 ? 10.720 3.831 0.599 1.00 90.44 88 PHE A O 1
ATOM 681 N N . THR A 1 89 ? 12.091 5.594 0.736 1.00 91.19 89 THR A N 1
ATOM 682 C CA . THR A 1 89 ? 12.376 5.446 2.171 1.00 91.19 89 THR A CA 1
ATOM 683 C C . THR A 1 89 ? 11.120 5.605 3.030 1.00 91.19 89 THR A C 1
ATOM 685 O O . THR A 1 89 ? 10.881 4.791 3.920 1.00 91.19 89 THR A O 1
ATOM 688 N N . GLN A 1 90 ? 10.281 6.611 2.759 1.00 91.56 90 GLN A N 1
ATOM 689 C CA . GLN A 1 90 ? 9.013 6.795 3.478 1.00 91.56 90 GLN A CA 1
ATOM 690 C C . GLN A 1 90 ? 8.061 5.617 3.255 1.00 91.56 90 GLN A C 1
ATOM 692 O O . GLN A 1 90 ? 7.476 5.122 4.218 1.00 91.56 90 GLN A O 1
ATOM 697 N N . LEU A 1 91 ? 7.949 5.126 2.016 1.00 92.69 91 LEU A N 1
ATOM 698 C CA . LEU A 1 91 ? 7.192 3.913 1.697 1.00 92.69 91 LEU A CA 1
ATOM 699 C C . LEU A 1 91 ? 7.698 2.731 2.528 1.00 92.69 91 LEU A C 1
ATOM 701 O O . LEU A 1 91 ? 6.907 2.035 3.169 1.00 92.69 91 LEU A O 1
ATOM 705 N N . PHE A 1 92 ? 9.016 2.536 2.558 1.00 90.19 92 PHE A N 1
ATOM 706 C CA . PHE A 1 92 ? 9.650 1.432 3.263 1.00 90.19 92 PHE A CA 1
ATOM 707 C C . PHE A 1 92 ? 9.404 1.466 4.774 1.00 90.19 92 PHE A C 1
ATOM 709 O O . PHE A 1 92 ? 9.171 0.424 5.381 1.00 90.19 92 PHE A O 1
ATOM 716 N N . ILE A 1 93 ? 9.436 2.650 5.383 1.00 90.94 93 ILE A N 1
ATOM 717 C CA . ILE A 1 93 ? 9.125 2.827 6.806 1.00 90.94 93 ILE A CA 1
ATOM 718 C C . ILE A 1 93 ? 7.640 2.532 7.059 1.00 90.94 93 ILE A C 1
ATOM 720 O O . ILE A 1 93 ? 7.291 1.806 7.990 1.00 90.94 93 ILE A O 1
ATOM 724 N N . ALA A 1 94 ? 6.762 3.057 6.204 1.00 92.81 94 ALA A N 1
ATOM 725 C CA . ALA A 1 94 ? 5.320 3.012 6.403 1.00 92.81 94 ALA A CA 1
ATOM 726 C C . ALA A 1 94 ? 4.686 1.631 6.162 1.00 92.81 94 ALA A C 1
ATOM 728 O O . ALA A 1 94 ? 3.646 1.314 6.744 1.00 92.81 94 ALA A O 1
ATOM 729 N N . LYS A 1 95 ? 5.296 0.789 5.318 1.00 93.25 95 LYS A 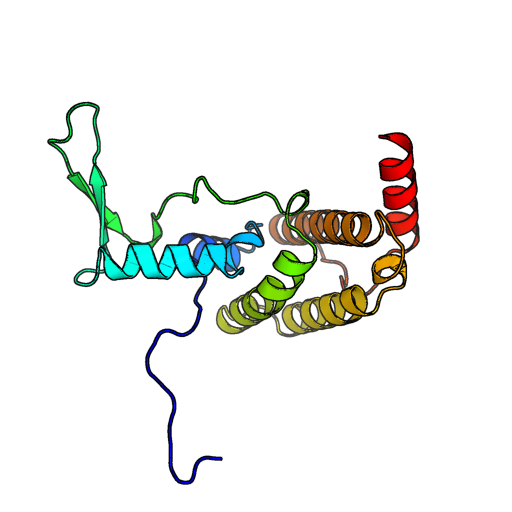N 1
ATOM 730 C CA . LYS A 1 95 ? 4.743 -0.519 4.922 1.00 93.25 95 LYS A CA 1
ATOM 731 C C . LYS A 1 95 ? 4.433 -1.435 6.112 1.00 93.25 95 LYS A C 1
ATOM 733 O O . LYS A 1 95 ? 3.419 -2.130 6.105 1.00 93.25 95 LYS A O 1
ATOM 738 N N . THR A 1 96 ? 5.297 -1.432 7.129 1.00 91.56 96 THR A N 1
ATOM 739 C CA . THR A 1 96 ? 5.204 -2.355 8.264 1.00 91.56 96 THR A CA 1
ATOM 740 C C . THR A 1 96 ? 3.979 -2.015 9.091 1.00 91.56 96 THR A C 1
ATOM 742 O O . THR A 1 96 ? 3.148 -2.884 9.350 1.00 91.56 96 THR A O 1
ATOM 745 N N . LEU A 1 97 ? 3.820 -0.730 9.420 1.00 92.00 97 LEU A N 1
ATOM 746 C CA . LEU A 1 97 ? 2.663 -0.255 10.162 1.00 92.00 97 LEU A CA 1
ATOM 747 C C . LEU A 1 97 ? 1.378 -0.406 9.340 1.00 92.00 97 LEU A C 1
ATOM 749 O O . LEU A 1 97 ? 0.359 -0.806 9.886 1.00 92.00 97 LEU A O 1
ATOM 753 N N . TYR A 1 98 ? 1.429 -0.186 8.024 1.00 93.94 98 TYR A N 1
ATOM 754 C CA . TYR A 1 98 ? 0.290 -0.406 7.129 1.00 93.94 98 TYR A CA 1
ATOM 755 C C . TYR A 1 98 ? -0.240 -1.852 7.200 1.00 93.94 98 TYR A C 1
ATOM 757 O O . TYR A 1 98 ? -1.426 -2.061 7.460 1.00 93.94 98 TYR A O 1
ATOM 765 N N . VAL A 1 99 ? 0.627 -2.860 7.034 1.00 94.62 99 VAL A N 1
ATOM 766 C CA . VAL A 1 99 ? 0.228 -4.283 7.099 1.00 94.62 99 VAL A CA 1
ATOM 767 C C . VAL A 1 99 ? -0.183 -4.691 8.518 1.00 94.62 99 VAL A C 1
ATOM 769 O O . VAL A 1 99 ? -1.143 -5.449 8.699 1.00 94.62 99 VAL A O 1
ATOM 772 N N . GLN A 1 100 ? 0.500 -4.167 9.538 1.00 93.19 100 GLN A N 1
ATOM 773 C CA . GLN A 1 100 ? 0.130 -4.390 10.933 1.00 93.19 100 GLN A CA 1
ATOM 774 C C . GLN A 1 100 ? -1.282 -3.863 11.217 1.00 93.19 100 GLN A C 1
ATOM 776 O O . GLN A 1 100 ? -2.109 -4.609 11.735 1.00 93.19 100 GLN A O 1
ATOM 781 N N . THR A 1 101 ? -1.600 -2.631 10.809 1.00 92.19 101 THR A N 1
ATOM 782 C CA . THR A 1 101 ? -2.936 -2.052 11.000 1.00 92.19 101 THR A CA 1
ATOM 783 C C . THR A 1 101 ? -4.009 -2.851 10.261 1.00 92.19 101 THR A C 1
ATOM 785 O O . THR A 1 101 ? -5.079 -3.078 10.818 1.00 92.19 101 THR A O 1
ATOM 788 N N . MET A 1 102 ? -3.747 -3.345 9.045 1.00 93.88 102 MET A N 1
ATOM 789 C CA . MET A 1 102 ? -4.686 -4.251 8.360 1.00 93.88 102 MET A CA 1
ATOM 790 C C . MET A 1 102 ? -4.983 -5.501 9.201 1.00 93.88 102 MET A C 1
ATOM 792 O O . MET A 1 102 ? -6.140 -5.898 9.348 1.00 93.88 102 MET A O 1
ATOM 796 N N . THR A 1 103 ? -3.940 -6.092 9.787 1.00 93.62 103 THR A N 1
ATOM 797 C CA . THR A 1 103 ? -4.045 -7.295 10.623 1.00 93.62 103 THR A CA 1
ATOM 798 C C . THR A 1 103 ? -4.823 -7.017 11.911 1.00 93.62 103 THR A C 1
ATOM 800 O O . THR A 1 103 ? -5.740 -7.762 12.247 1.00 93.62 103 THR A O 1
ATOM 803 N N . GLU A 1 104 ? -4.520 -5.915 12.597 1.00 91.69 104 GLU A N 1
ATOM 804 C CA . GLU A 1 104 ? -5.213 -5.480 13.820 1.00 91.69 104 GLU A CA 1
ATOM 805 C C . GLU A 1 104 ? -6.693 -5.153 13.575 1.00 91.69 104 GLU A C 1
ATOM 807 O O . GLU A 1 104 ? -7.537 -5.377 14.441 1.00 91.69 104 GLU A O 1
ATOM 812 N N . LEU A 1 105 ? -7.030 -4.667 12.378 1.00 92.56 105 LEU A N 1
ATOM 813 C CA . LEU A 1 105 ? -8.407 -4.397 11.962 1.00 92.56 105 LEU A CA 1
ATOM 814 C C . LEU A 1 105 ? -9.179 -5.648 11.520 1.00 92.56 105 LEU A C 1
ATOM 816 O O . LEU A 1 105 ? -10.335 -5.529 11.109 1.00 92.56 105 LEU A O 1
ATOM 820 N N . GLY A 1 106 ? -8.569 -6.833 11.593 1.00 92.75 106 GLY A N 1
ATOM 821 C CA . GLY A 1 106 ? -9.222 -8.095 11.254 1.00 92.75 106 GLY A CA 1
ATOM 822 C C . GLY A 1 106 ? -9.491 -8.258 9.759 1.00 92.75 106 GLY A C 1
ATOM 823 O O . GLY A 1 106 ? -10.477 -8.890 9.377 1.00 92.75 106 GLY A O 1
ATOM 824 N N . TRP A 1 107 ? -8.649 -7.672 8.902 1.00 94.69 107 TRP A N 1
ATOM 825 C CA . TRP A 1 107 ? -8.716 -7.949 7.469 1.00 94.69 107 TRP A CA 1
ATOM 826 C C . TRP A 1 107 ? -8.464 -9.442 7.192 1.00 94.69 107 TRP A C 1
ATOM 828 O O . TRP A 1 107 ? -7.780 -10.105 7.976 1.00 94.69 107 TRP A O 1
ATOM 838 N N . PRO A 1 108 ? -8.979 -9.990 6.073 1.00 95.12 108 PRO A N 1
ATOM 839 C CA . PRO A 1 108 ? -8.685 -11.363 5.677 1.00 95.12 108 PRO A CA 1
ATOM 840 C C . PRO A 1 108 ? -7.177 -11.637 5.656 1.00 95.12 108 PRO A C 1
ATOM 842 O O . PRO A 1 108 ? -6.417 -10.874 5.056 1.00 95.12 108 PRO A O 1
ATOM 845 N N . ALA A 1 109 ? -6.753 -12.740 6.280 1.00 94.88 109 ALA A N 1
ATOM 846 C CA . ALA A 1 109 ? -5.338 -13.091 6.421 1.00 94.88 109 ALA A CA 1
ATOM 847 C C . ALA A 1 109 ? -4.616 -13.168 5.066 1.00 94.88 109 ALA A C 1
ATOM 849 O O . ALA A 1 109 ? -3.487 -12.696 4.942 1.00 94.88 109 ALA A O 1
ATOM 850 N N . ASP A 1 110 ? -5.305 -13.666 4.036 1.00 94.88 110 ASP A N 1
ATOM 851 C CA . ASP A 1 110 ? -4.796 -13.729 2.665 1.00 94.88 110 ASP A CA 1
ATOM 852 C C . ASP A 1 110 ? -4.427 -12.342 2.123 1.00 94.88 110 ASP A C 1
ATOM 854 O O . ASP A 1 110 ? -3.421 -12.195 1.433 1.00 94.88 110 ASP A O 1
ATOM 858 N N . TYR A 1 111 ? -5.195 -11.299 2.462 1.00 95.12 111 TYR A N 1
ATOM 859 C CA . TYR A 1 111 ? -4.892 -9.932 2.035 1.00 95.12 111 TYR A CA 1
ATOM 860 C C . TYR A 1 111 ? -3.638 -9.416 2.730 1.00 95.12 111 TYR A C 1
ATOM 862 O O . TYR A 1 111 ? -2.751 -8.887 2.063 1.00 95.12 111 TYR A O 1
ATOM 870 N N . CYS A 1 112 ? -3.537 -9.595 4.049 1.00 95.25 112 CYS A N 1
ATOM 871 C CA . CYS A 1 112 ? -2.355 -9.185 4.805 1.00 95.25 112 CYS A CA 1
ATOM 872 C C . CYS A 1 112 ? -1.092 -9.894 4.295 1.00 95.25 112 CYS A C 1
ATOM 874 O O . CYS A 1 112 ? -0.066 -9.245 4.097 1.00 95.25 112 CYS A O 1
ATOM 876 N N . LEU A 1 113 ? -1.183 -11.198 4.017 1.00 95.94 113 LEU A N 1
ATOM 877 C CA . LEU A 1 113 ? -0.076 -12.002 3.502 1.00 95.94 113 LEU A CA 1
ATOM 878 C C . LEU A 1 113 ? 0.371 -11.538 2.111 1.00 95.94 113 LEU A C 1
ATOM 880 O O . LEU A 1 113 ? 1.560 -11.340 1.870 1.00 95.94 113 LEU A O 1
ATOM 884 N N . VAL A 1 114 ? -0.580 -11.321 1.201 1.00 96.50 114 VAL A N 1
ATOM 885 C CA . VAL A 1 114 ? -0.303 -10.852 -0.161 1.00 96.50 114 VAL A CA 1
ATOM 886 C C . VAL A 1 114 ? 0.347 -9.463 -0.155 1.00 96.50 114 VAL A C 1
ATOM 888 O O . VAL A 1 114 ? 1.306 -9.239 -0.892 1.00 96.50 114 VAL A O 1
ATOM 891 N N . TRP A 1 115 ? -0.107 -8.549 0.708 1.00 96.88 115 TRP A N 1
ATOM 892 C CA . TRP A 1 115 ? 0.527 -7.239 0.878 1.00 96.88 115 TRP A CA 1
ATOM 893 C C . TRP A 1 115 ? 1.928 -7.338 1.491 1.00 96.88 115 TRP A C 1
ATOM 895 O O . TRP A 1 115 ? 2.842 -6.667 1.014 1.00 96.88 115 TRP A O 1
ATOM 905 N N . ALA A 1 116 ? 2.131 -8.194 2.496 1.00 95.81 116 ALA A N 1
ATOM 906 C CA . ALA A 1 116 ? 3.453 -8.433 3.074 1.00 95.81 116 ALA A CA 1
ATOM 907 C C . ALA A 1 116 ? 4.443 -8.960 2.022 1.00 95.81 116 ALA A C 1
ATOM 909 O O . ALA A 1 116 ? 5.540 -8.419 1.880 1.00 95.81 116 ALA A O 1
ATOM 910 N N . HIS A 1 117 ? 4.034 -9.958 1.231 1.00 96.56 117 HIS A N 1
ATOM 911 C CA . HIS A 1 117 ? 4.847 -10.490 0.139 1.00 96.56 117 HIS A CA 1
ATOM 912 C C . HIS A 1 117 ? 5.139 -9.449 -0.935 1.00 96.56 117 HIS A C 1
ATOM 914 O O . HIS A 1 117 ? 6.279 -9.352 -1.382 1.00 96.56 117 HIS A O 1
ATOM 920 N N . PHE A 1 118 ? 4.143 -8.651 -1.323 1.00 96.69 118 PHE A N 1
ATOM 921 C CA . PHE A 1 118 ? 4.337 -7.567 -2.279 1.00 96.69 118 PHE A CA 1
ATOM 922 C C . PHE A 1 118 ? 5.439 -6.608 -1.833 1.00 96.69 118 PHE A C 1
ATOM 924 O O . PHE A 1 118 ? 6.342 -6.317 -2.613 1.00 96.69 118 PHE A O 1
ATOM 931 N N . TYR A 1 119 ? 5.414 -6.173 -0.573 1.00 95.69 119 TYR A N 1
ATOM 932 C CA . TYR A 1 119 ? 6.453 -5.296 -0.050 1.00 95.69 119 TYR A CA 1
ATOM 933 C C . TYR A 1 119 ? 7.836 -5.951 -0.075 1.00 95.69 119 TYR A C 1
ATOM 935 O O . TYR A 1 119 ? 8.772 -5.332 -0.571 1.00 95.69 119 TYR A O 1
ATOM 943 N N . THR A 1 120 ? 7.957 -7.216 0.341 1.00 94.69 120 THR A N 1
ATOM 944 C CA . THR A 1 120 ? 9.229 -7.952 0.256 1.00 94.69 120 THR A CA 1
ATOM 945 C C . THR A 1 120 ? 9.752 -8.047 -1.177 1.00 94.69 120 THR A C 1
ATOM 947 O O . THR A 1 120 ? 10.951 -7.900 -1.407 1.00 94.69 120 THR A O 1
ATOM 950 N N . ILE A 1 121 ? 8.877 -8.276 -2.157 1.00 94.56 121 ILE A N 1
ATOM 951 C CA . ILE A 1 121 ? 9.273 -8.352 -3.568 1.00 94.56 121 ILE A CA 1
ATOM 952 C C . ILE A 1 121 ? 9.703 -6.973 -4.080 1.00 94.56 121 ILE A C 1
ATOM 954 O O . ILE A 1 121 ? 10.724 -6.873 -4.756 1.00 94.56 121 ILE A O 1
ATOM 958 N N . LEU A 1 122 ? 8.980 -5.911 -3.714 1.00 93.44 122 LEU A N 1
ATOM 959 C CA . LEU A 1 122 ? 9.284 -4.540 -4.127 1.00 93.44 122 LEU A CA 1
ATOM 960 C C . LEU A 1 122 ? 10.662 -4.074 -3.622 1.00 93.44 122 LEU A C 1
ATOM 962 O O . LEU A 1 122 ? 11.396 -3.422 -4.357 1.00 93.44 122 LEU A O 1
ATOM 966 N N . GLU A 1 123 ? 11.043 -4.452 -2.400 1.00 90.81 123 GLU A N 1
ATOM 967 C CA . GLU A 1 123 ? 12.362 -4.151 -1.813 1.00 90.81 123 GLU A CA 1
ATOM 968 C C . GLU A 1 123 ? 13.527 -4.801 -2.559 1.00 90.81 123 GLU A C 1
ATOM 970 O O . GLU A 1 123 ? 14.613 -4.229 -2.663 1.00 90.81 123 GLU A O 1
ATOM 975 N N . ASN A 1 124 ? 13.297 -6.016 -3.053 1.00 91.31 124 ASN A N 1
ATOM 976 C CA . ASN A 1 124 ? 14.294 -6.822 -3.750 1.00 91.31 124 ASN A CA 1
ATOM 977 C C . ASN A 1 124 ? 14.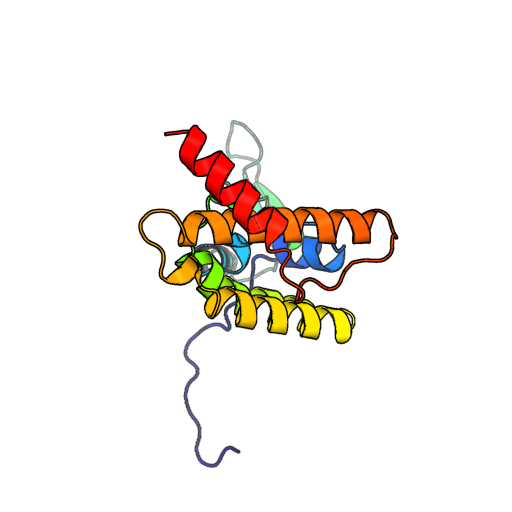195 -6.669 -5.275 1.00 91.31 124 ASN A C 1
ATOM 979 O O . ASN A 1 124 ? 14.843 -7.405 -6.020 1.00 91.31 124 ASN A O 1
ATOM 983 N N . HIS A 1 125 ? 13.376 -5.732 -5.754 1.00 92.75 125 HIS A N 1
ATOM 984 C CA . HIS A 1 125 ? 13.162 -5.524 -7.174 1.00 92.75 125 HIS A CA 1
ATOM 985 C C . HIS A 1 125 ? 14.391 -4.891 -7.836 1.00 92.75 125 HIS A C 1
ATOM 987 O O . HIS A 1 125 ? 15.012 -3.986 -7.283 1.00 92.75 125 HIS A O 1
ATOM 993 N N . ARG A 1 126 ? 14.712 -5.303 -9.069 1.00 90.12 126 ARG A N 1
ATOM 994 C CA . ARG A 1 126 ? 15.900 -4.825 -9.810 1.00 90.12 126 ARG A CA 1
ATOM 995 C C . ARG A 1 126 ? 15.978 -3.300 -9.948 1.00 90.12 126 ARG A C 1
ATOM 997 O O . ARG A 1 126 ? 17.059 -2.735 -9.847 1.00 90.12 126 ARG A O 1
ATOM 1004 N N . PHE A 1 127 ? 14.832 -2.634 -10.103 1.00 87.19 127 PHE A N 1
ATOM 1005 C CA . PHE A 1 127 ? 14.748 -1.172 -10.227 1.00 87.19 127 PHE A CA 1
ATOM 1006 C C . PHE A 1 127 ? 15.168 -0.418 -8.965 1.00 87.19 127 PHE A C 1
ATOM 1008 O O . PHE A 1 127 ? 15.481 0.761 -9.047 1.00 87.19 127 PHE A O 1
ATOM 1015 N N . HIS A 1 128 ? 15.240 -1.082 -7.811 1.00 83.94 128 HIS A N 1
ATOM 1016 C CA . HIS A 1 128 ? 15.741 -0.459 -6.592 1.00 83.94 128 HIS A CA 1
ATOM 1017 C C . HIS A 1 128 ? 17.214 -0.026 -6.729 1.00 83.94 128 HIS A C 1
ATOM 1019 O O . HIS A 1 128 ? 17.625 0.938 -6.096 1.00 83.94 128 HIS A O 1
ATOM 1025 N N . GLN A 1 129 ? 17.996 -0.704 -7.579 1.00 82.81 129 GLN A N 1
ATOM 1026 C CA . GLN A 1 129 ? 19.415 -0.404 -7.819 1.00 82.81 129 GLN A CA 1
ATOM 1027 C C . GLN A 1 129 ? 19.657 0.408 -9.103 1.00 82.81 129 GLN A C 1
ATOM 1029 O O . GLN A 1 129 ? 20.804 0.714 -9.428 1.00 82.81 129 GLN A O 1
ATOM 1034 N N . ILE A 1 130 ? 18.599 0.721 -9.860 1.00 84.44 130 ILE A N 1
ATOM 1035 C CA . ILE A 1 130 ? 18.701 1.461 -11.121 1.00 84.44 130 ILE A CA 1
ATOM 1036 C C . ILE A 1 130 ? 18.604 2.954 -10.815 1.00 84.44 130 ILE A C 1
ATOM 1038 O O . ILE A 1 130 ? 17.530 3.489 -10.540 1.00 84.44 130 ILE A O 1
ATOM 1042 N N . GLU A 1 131 ? 19.742 3.631 -10.884 1.00 80.50 131 GLU A N 1
ATOM 1043 C CA . GLU A 1 131 ? 19.816 5.085 -10.789 1.00 80.50 131 GLU A CA 1
ATOM 1044 C C . GLU A 1 131 ? 19.525 5.737 -12.156 1.00 80.50 131 GLU A C 1
ATOM 1046 O O . GLU A 1 131 ? 19.884 5.167 -13.191 1.00 80.50 131 GLU A O 1
ATOM 1051 N N . PRO A 1 132 ? 18.923 6.942 -12.200 1.00 81.75 132 PRO A N 1
ATOM 1052 C CA . PRO A 1 132 ? 18.531 7.769 -11.051 1.00 81.75 132 PRO A CA 1
ATOM 1053 C C . PRO A 1 132 ? 17.025 7.726 -10.709 1.00 81.75 132 PRO A C 1
ATOM 1055 O O . PRO A 1 132 ? 16.605 8.311 -9.715 1.00 81.75 132 PRO A O 1
ATOM 1058 N N . TYR A 1 133 ? 16.195 7.041 -11.509 1.00 87.00 133 TYR A N 1
ATOM 1059 C CA . TYR A 1 133 ? 14.725 7.074 -11.373 1.00 87.00 133 TYR A CA 1
ATOM 1060 C C . TYR A 1 133 ? 14.094 5.747 -10.939 1.00 87.00 133 TYR A C 1
ATOM 1062 O O . TYR A 1 133 ? 12.881 5.688 -10.740 1.00 87.00 133 TYR A O 1
ATOM 1070 N N . GLY A 1 134 ? 14.866 4.672 -10.764 1.00 89.25 134 GLY A N 1
ATOM 1071 C CA . GLY A 1 134 ? 14.303 3.344 -10.516 1.00 89.25 134 GLY A CA 1
ATOM 1072 C C . GLY A 1 134 ? 13.476 3.262 -9.230 1.00 89.25 134 GLY A C 1
ATOM 1073 O O . GLY A 1 134 ? 12.390 2.680 -9.222 1.00 89.25 134 GLY A O 1
ATOM 1074 N N . MET A 1 135 ? 13.899 3.950 -8.166 1.00 92.06 135 MET A N 1
ATOM 1075 C CA . MET A 1 135 ? 13.098 4.077 -6.942 1.00 92.06 135 MET A CA 1
ATOM 1076 C C . MET A 1 135 ? 11.785 4.842 -7.170 1.00 92.06 135 MET A C 1
ATOM 1078 O O . MET A 1 135 ? 10.754 4.472 -6.609 1.00 92.06 135 MET A O 1
ATOM 1082 N N . GLN A 1 136 ? 11.797 5.878 -8.014 1.00 91.69 136 GLN A N 1
ATOM 1083 C CA . GLN A 1 136 ? 10.603 6.657 -8.348 1.00 91.69 136 GLN A CA 1
ATOM 1084 C C . GLN A 1 136 ? 9.592 5.814 -9.134 1.00 91.69 136 GLN A C 1
ATOM 1086 O O . GLN A 1 136 ? 8.401 5.842 -8.821 1.00 91.69 136 GLN A O 1
ATOM 1091 N N . VAL A 1 137 ? 10.060 5.002 -10.088 1.00 93.81 137 VAL A N 1
ATOM 1092 C CA . VAL A 1 137 ? 9.219 4.040 -10.820 1.00 93.81 137 VAL A CA 1
ATOM 1093 C C . VAL A 1 137 ? 8.499 3.106 -9.843 1.00 93.81 137 VAL A C 1
ATOM 1095 O O . VAL A 1 137 ? 7.288 2.912 -9.951 1.00 93.81 137 VAL A O 1
ATOM 1098 N N . LEU A 1 138 ? 9.214 2.566 -8.848 1.00 94.38 138 LEU A N 1
ATOM 1099 C CA . LEU A 1 138 ? 8.637 1.648 -7.860 1.00 94.38 138 LEU A CA 1
ATOM 1100 C C . LEU A 1 138 ? 7.601 2.317 -6.951 1.00 94.38 138 LEU A C 1
ATOM 1102 O O . LEU A 1 138 ? 6.584 1.697 -6.634 1.00 94.38 138 LEU A O 1
ATOM 1106 N N . VAL A 1 139 ? 7.823 3.574 -6.561 1.00 95.00 139 VAL A N 1
ATOM 1107 C CA . VAL A 1 139 ? 6.848 4.362 -5.790 1.00 95.00 139 VAL A CA 1
ATOM 1108 C C . VAL A 1 139 ? 5.568 4.585 -6.597 1.00 95.00 139 VAL A C 1
ATOM 1110 O O . VAL A 1 139 ? 4.473 4.332 -6.095 1.00 95.00 139 VAL A O 1
ATOM 1113 N N . ILE A 1 140 ? 5.684 5.009 -7.858 1.00 94.69 140 ILE A N 1
ATOM 1114 C CA . ILE A 1 140 ? 4.515 5.249 -8.717 1.00 94.69 140 ILE A CA 1
ATOM 1115 C C . ILE A 1 140 ? 3.766 3.938 -8.975 1.00 94.69 140 ILE A C 1
ATOM 1117 O O . ILE A 1 140 ? 2.537 3.893 -8.878 1.00 94.69 140 ILE A O 1
ATOM 1121 N N . TYR A 1 141 ? 4.494 2.850 -9.241 1.00 96.00 141 TYR A N 1
ATOM 1122 C CA . TYR A 1 141 ? 3.909 1.521 -9.393 1.00 96.00 141 TYR A CA 1
ATOM 1123 C C . TYR A 1 141 ? 3.117 1.113 -8.143 1.00 96.00 141 TYR A C 1
ATOM 1125 O O . TYR A 1 141 ? 1.954 0.712 -8.243 1.00 96.00 141 TYR A O 1
ATOM 1133 N N . HIS A 1 142 ? 3.711 1.268 -6.955 1.00 96.00 142 HIS A N 1
ATOM 1134 C CA . HIS A 1 142 ? 3.047 0.999 -5.678 1.00 96.00 142 HIS A CA 1
ATOM 1135 C C . HIS A 1 142 ? 1.755 1.811 -5.523 1.00 96.00 142 HIS A C 1
ATOM 1137 O O . HIS A 1 142 ? 0.700 1.230 -5.242 1.00 96.00 142 HIS A O 1
ATOM 1143 N N . ALA A 1 143 ? 1.811 3.120 -5.770 1.00 95.31 143 ALA A N 1
ATOM 1144 C CA . ALA A 1 143 ? 0.661 4.012 -5.667 1.00 95.31 143 ALA A CA 1
ATOM 1145 C C . ALA A 1 143 ? -0.491 3.573 -6.588 1.00 95.31 143 ALA A C 1
ATOM 1147 O O . ALA A 1 143 ? -1.645 3.460 -6.153 1.00 95.31 143 ALA A O 1
ATOM 1148 N N . GLN A 1 144 ? -0.180 3.239 -7.845 1.00 95.50 144 GLN A N 1
ATOM 1149 C CA . GLN A 1 144 ? -1.166 2.769 -8.820 1.00 95.50 144 GLN A CA 1
ATOM 1150 C C . GLN A 1 144 ? -1.783 1.426 -8.425 1.00 95.50 144 GLN A C 1
ATOM 1152 O O . GLN A 1 144 ? -3.007 1.260 -8.500 1.00 95.50 144 GLN A O 1
ATOM 1157 N N . VAL A 1 145 ? -0.960 0.468 -7.988 1.00 95.88 145 VAL A N 1
ATOM 1158 C CA . VAL A 1 145 ? -1.421 -0.845 -7.516 1.00 95.88 145 VAL A CA 1
ATOM 1159 C C . VAL A 1 145 ? -2.373 -0.670 -6.342 1.00 95.88 145 VAL A C 1
ATOM 1161 O O . VAL A 1 145 ? -3.484 -1.202 -6.363 1.00 95.88 145 VAL A O 1
ATOM 1164 N N . ARG A 1 146 ? -1.991 0.136 -5.352 1.00 95.31 146 ARG A N 1
ATOM 1165 C CA . ARG A 1 146 ? -2.780 0.357 -4.144 1.00 95.31 146 ARG A CA 1
ATOM 1166 C C . ARG A 1 146 ? -4.104 1.053 -4.425 1.00 95.31 146 ARG A C 1
ATOM 1168 O O . ARG A 1 146 ? -5.147 0.598 -3.950 1.00 95.31 146 ARG A O 1
ATOM 1175 N N . CYS A 1 147 ? -4.090 2.098 -5.248 1.00 94.38 147 CYS A N 1
ATOM 1176 C CA . CYS A 1 147 ? -5.301 2.791 -5.676 1.00 94.38 147 CYS A CA 1
ATOM 1177 C C . CYS A 1 147 ? -6.271 1.841 -6.398 1.00 94.38 147 CYS A C 1
ATOM 1179 O O . CYS A 1 147 ? -7.449 1.742 -6.035 1.00 94.38 147 CYS A O 1
ATOM 1181 N N . ASN A 1 148 ? -5.772 1.070 -7.369 1.00 94.75 148 ASN A N 1
ATOM 1182 C CA . ASN A 1 148 ? -6.584 0.107 -8.110 1.00 94.75 148 ASN A CA 1
ATOM 1183 C C . ASN A 1 148 ? -7.141 -1.005 -7.222 1.00 94.75 148 ASN A C 1
ATOM 1185 O O . ASN A 1 148 ? -8.312 -1.366 -7.354 1.00 94.75 148 ASN A O 1
ATOM 1189 N N . TRP A 1 149 ? -6.329 -1.525 -6.308 1.00 95.19 149 TRP A N 1
ATOM 1190 C CA . TRP A 1 149 ? -6.717 -2.609 -5.418 1.00 95.19 149 TRP A CA 1
ATOM 1191 C C . TRP A 1 149 ? -7.834 -2.177 -4.455 1.00 95.19 149 TRP A C 1
ATOM 1193 O O . TRP A 1 149 ? -8.881 -2.826 -4.385 1.00 95.19 149 TRP A O 1
ATOM 1203 N N . HIS A 1 150 ? -7.697 -1.011 -3.812 1.00 94.00 150 HIS A N 1
ATOM 1204 C CA . HIS A 1 150 ? -8.762 -0.439 -2.979 1.00 94.00 150 HIS A CA 1
ATOM 1205 C C . HIS A 1 150 ? -10.031 -0.112 -3.781 1.00 94.00 150 HIS A C 1
ATOM 1207 O O . HIS A 1 150 ? -11.144 -0.342 -3.305 1.00 94.00 150 HIS A O 1
ATOM 1213 N N . ARG A 1 151 ? -9.901 0.382 -5.019 1.00 94.38 151 ARG A N 1
ATOM 1214 C CA . ARG A 1 151 ? -11.051 0.620 -5.906 1.00 94.38 151 ARG A CA 1
ATOM 1215 C C . ARG A 1 151 ? -11.819 -0.674 -6.207 1.00 94.38 151 ARG A C 1
ATOM 1217 O O . ARG A 1 151 ? -13.052 -0.660 -6.237 1.00 94.38 151 ARG A O 1
ATOM 1224 N N . LEU A 1 152 ? -11.125 -1.793 -6.422 1.00 94.19 152 LEU A N 1
ATOM 1225 C CA . LEU A 1 152 ? -11.765 -3.097 -6.639 1.00 94.19 152 LEU A CA 1
ATOM 1226 C C . LEU A 1 152 ? -12.514 -3.581 -5.394 1.00 94.19 152 LEU A C 1
ATOM 1228 O O . LEU A 1 152 ? -13.672 -3.984 -5.519 1.00 94.19 152 LEU A O 1
ATOM 1232 N N . LEU A 1 153 ? -11.922 -3.434 -4.204 1.00 92.69 153 LEU A N 1
ATOM 1233 C CA . LEU A 1 153 ? -12.608 -3.745 -2.946 1.00 92.69 153 LEU A CA 1
ATOM 1234 C C . LEU A 1 153 ? -13.893 -2.933 -2.765 1.00 92.69 153 LEU A C 1
ATOM 1236 O O . LEU A 1 153 ? -14.948 -3.497 -2.478 1.00 92.69 153 LEU A O 1
ATOM 1240 N N . LEU A 1 154 ? -13.831 -1.616 -2.980 1.00 91.50 154 LEU A N 1
ATOM 1241 C CA . LEU A 1 154 ? -14.998 -0.740 -2.829 1.00 91.50 154 LEU A CA 1
ATOM 1242 C C . LEU A 1 154 ? -16.110 -1.065 -3.834 1.00 91.50 154 LEU A C 1
ATOM 1244 O O . LEU A 1 154 ? -17.290 -0.933 -3.516 1.00 91.50 154 LEU A O 1
ATOM 1248 N N . THR A 1 155 ? -15.744 -1.524 -5.032 1.00 92.25 155 THR A N 1
ATOM 1249 C CA . THR A 1 155 ? -16.702 -1.959 -6.062 1.00 92.25 155 THR A CA 1
ATOM 1250 C C . THR A 1 155 ? -17.169 -3.407 -5.890 1.00 92.25 155 THR A C 1
ATOM 1252 O O . THR A 1 155 ? -17.906 -3.902 -6.741 1.00 92.25 155 THR A O 1
ATOM 1255 N N . LYS A 1 156 ? -16.783 -4.078 -4.792 1.00 90.19 156 LYS A N 1
ATOM 1256 C CA . LYS A 1 156 ? -17.107 -5.482 -4.480 1.00 90.19 156 LYS A CA 1
ATOM 1257 C C . LYS A 1 156 ? -16.716 -6.460 -5.596 1.00 90.19 156 LYS A C 1
ATOM 1259 O O . LYS A 1 156 ? -17.371 -7.481 -5.794 1.00 90.19 156 LYS A O 1
ATOM 1264 N N . LYS A 1 157 ? -15.664 -6.133 -6.346 1.00 90.88 157 LYS A N 1
ATOM 1265 C CA . LYS A 1 157 ? -15.086 -7.009 -7.369 1.00 90.88 157 LYS A CA 1
ATOM 1266 C C . LYS A 1 157 ? -13.969 -7.846 -6.758 1.00 90.88 157 LYS A C 1
ATOM 1268 O O . LYS A 1 157 ? -13.393 -7.470 -5.739 1.00 90.88 157 LYS A O 1
ATOM 1273 N N . SER A 1 158 ? -13.642 -8.963 -7.409 1.00 90.06 158 SER A N 1
ATOM 1274 C CA . SER A 1 158 ? -12.460 -9.741 -7.039 1.00 90.06 158 SER A CA 1
ATOM 1275 C C . SER A 1 158 ? -11.218 -8.864 -7.142 1.00 90.06 158 SER A C 1
ATOM 1277 O O . SER A 1 158 ? -10.992 -8.210 -8.163 1.00 90.06 158 SER A O 1
ATOM 1279 N N . VAL A 1 159 ? -10.419 -8.863 -6.082 1.00 93.88 159 VAL A N 1
ATOM 1280 C CA . VAL A 1 159 ? -9.098 -8.242 -6.083 1.00 93.88 159 VAL A CA 1
ATOM 1281 C C . VAL A 1 159 ? -8.078 -9.163 -6.743 1.00 93.88 159 VAL A C 1
ATOM 1283 O O . VAL A 1 159 ? -8.268 -10.378 -6.798 1.00 93.88 159 VAL A O 1
ATOM 1286 N N . PHE A 1 160 ? -7.003 -8.576 -7.260 1.00 94.88 160 PHE A N 1
ATOM 1287 C CA . PHE A 1 160 ? -5.854 -9.315 -7.773 1.00 94.88 160 PHE A CA 1
ATOM 1288 C C . PHE A 1 160 ? -4.798 -9.507 -6.677 1.00 94.88 160 PHE A C 1
ATOM 1290 O O . PHE A 1 160 ? -4.788 -8.799 -5.664 1.00 94.88 160 PHE A O 1
ATOM 1297 N N . ASN A 1 161 ? -3.904 -10.471 -6.890 1.00 94.31 161 ASN A N 1
ATOM 1298 C CA . ASN A 1 161 ? -2.768 -10.714 -6.012 1.00 94.31 161 ASN A CA 1
ATOM 1299 C C . ASN A 1 161 ? -1.680 -9.658 -6.269 1.00 94.31 161 ASN A C 1
ATOM 1301 O O . ASN A 1 161 ? -1.036 -9.695 -7.315 1.00 94.31 161 ASN A O 1
ATOM 1305 N N . VAL A 1 162 ? -1.474 -8.729 -5.328 1.00 95.06 162 VAL A N 1
ATOM 1306 C CA . VAL A 1 162 ? -0.478 -7.651 -5.482 1.00 95.06 162 VAL A CA 1
ATOM 1307 C C . VAL A 1 162 ? 0.968 -8.147 -5.428 1.00 95.06 162 VAL A C 1
ATOM 1309 O O . VAL A 1 162 ? 1.855 -7.447 -5.899 1.00 95.06 162 VAL A O 1
ATOM 1312 N N . ALA A 1 163 ? 1.219 -9.352 -4.906 1.00 94.56 163 ALA A N 1
ATOM 1313 C CA . ALA A 1 163 ? 2.562 -9.925 -4.865 1.00 94.56 163 ALA A CA 1
ATOM 1314 C C . ALA A 1 163 ? 3.081 -10.317 -6.258 1.00 94.56 163 ALA A C 1
ATOM 1316 O O . ALA A 1 163 ? 4.280 -10.492 -6.441 1.00 94.56 163 ALA A O 1
ATOM 1317 N N . ILE A 1 164 ? 2.198 -10.445 -7.252 1.00 94.62 164 ILE A N 1
ATOM 1318 C CA . ILE A 1 164 ? 2.599 -10.690 -8.637 1.00 94.62 164 ILE A CA 1
ATOM 1319 C C . ILE A 1 164 ? 2.888 -9.332 -9.284 1.00 94.62 164 ILE A C 1
ATOM 1321 O O . ILE A 1 164 ? 1.963 -8.593 -9.627 1.00 94.62 164 ILE A O 1
ATOM 1325 N N . ILE A 1 165 ? 4.172 -8.994 -9.426 1.00 94.25 165 ILE A N 1
ATOM 1326 C CA . ILE A 1 165 ? 4.599 -7.747 -10.068 1.00 94.25 165 ILE A CA 1
ATOM 1327 C C . ILE A 1 165 ? 4.298 -7.809 -11.563 1.00 94.25 165 ILE A C 1
ATOM 1329 O O . ILE A 1 165 ? 4.663 -8.760 -12.252 1.00 94.25 165 ILE A O 1
ATOM 1333 N N . ASN A 1 166 ? 3.626 -6.779 -12.064 1.00 95.00 166 ASN A N 1
ATOM 1334 C CA . ASN A 1 166 ? 3.409 -6.597 -13.486 1.00 95.00 166 ASN A CA 1
ATOM 1335 C C . ASN A 1 166 ? 4.608 -5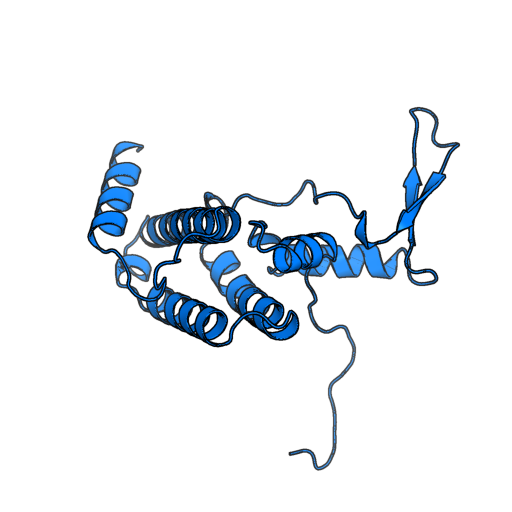.850 -14.083 1.00 95.00 166 ASN A C 1
ATOM 1337 O O . ASN A 1 166 ? 4.640 -4.620 -14.084 1.00 95.00 166 ASN A O 1
ATOM 1341 N N . GLU A 1 167 ? 5.583 -6.612 -14.577 1.00 93.56 167 GLU A N 1
ATOM 1342 C CA . GLU A 1 167 ? 6.807 -6.087 -15.194 1.00 93.56 167 GLU A CA 1
ATOM 1343 C C . GLU A 1 167 ? 6.513 -5.194 -16.410 1.00 93.56 167 GLU A C 1
ATOM 1345 O O . GLU A 1 167 ? 7.181 -4.179 -16.587 1.00 93.56 167 GLU A O 1
ATOM 1350 N N . ASP A 1 168 ? 5.477 -5.501 -17.201 1.00 94.12 168 ASP A N 1
ATOM 1351 C CA . ASP A 1 168 ? 5.084 -4.672 -18.351 1.00 94.12 168 ASP A CA 1
ATOM 1352 C C . ASP A 1 168 ? 4.621 -3.280 -17.898 1.00 94.12 168 ASP A C 1
ATOM 1354 O O . ASP A 1 168 ? 4.917 -2.268 -18.536 1.00 94.12 168 ASP A O 1
ATOM 1358 N N . LEU A 1 169 ? 3.902 -3.211 -16.770 1.00 93.44 169 LEU A N 1
ATOM 1359 C CA . LEU A 1 169 ? 3.494 -1.939 -16.180 1.00 93.44 169 LEU A CA 1
ATOM 1360 C C . LEU A 1 169 ? 4.699 -1.179 -15.620 1.00 93.44 169 LEU A C 1
ATOM 1362 O O . LEU A 1 169 ? 4.779 0.027 -15.820 1.00 93.44 169 LEU A O 1
ATOM 1366 N N . VAL A 1 170 ? 5.638 -1.860 -14.957 1.00 93.75 170 VAL A N 1
ATOM 1367 C CA . VAL A 1 170 ? 6.871 -1.228 -14.458 1.00 93.75 170 VAL A CA 1
ATOM 1368 C C . VAL A 1 170 ? 7.679 -0.628 -15.613 1.00 93.75 170 VAL A C 1
ATOM 1370 O O . VAL A 1 170 ? 8.054 0.539 -15.540 1.00 93.75 170 VAL A O 1
ATOM 1373 N N . GLN A 1 171 ? 7.870 -1.379 -16.702 1.00 92.00 171 GLN A N 1
ATOM 1374 C CA . GLN A 1 171 ? 8.593 -0.919 -17.891 1.00 92.00 171 GLN A CA 1
ATOM 1375 C C . GLN A 1 171 ? 7.907 0.287 -18.541 1.00 92.00 171 GLN A C 1
ATOM 1377 O O . GLN A 1 171 ? 8.554 1.263 -18.907 1.00 92.00 171 GLN A O 1
ATOM 1382 N N . LYS A 1 172 ? 6.574 0.259 -18.631 1.00 94.00 172 LYS A N 1
ATOM 1383 C CA . LYS A 1 172 ? 5.804 1.391 -19.148 1.00 94.00 172 LYS A CA 1
ATOM 1384 C C . LYS A 1 172 ? 5.980 2.648 -18.288 1.00 94.00 172 LYS A C 1
ATOM 1386 O O . LYS A 1 172 ? 6.083 3.743 -18.830 1.00 94.00 172 LYS A O 1
ATOM 1391 N N . LEU A 1 173 ? 5.991 2.503 -16.963 1.00 93.19 173 LEU A N 1
ATOM 1392 C CA . LEU A 1 173 ? 6.189 3.630 -16.048 1.00 93.19 173 LEU A CA 1
ATOM 1393 C C . LEU A 1 173 ? 7.600 4.210 -16.154 1.00 93.19 173 LEU A C 1
ATOM 1395 O O . LEU A 1 173 ? 7.752 5.426 -16.084 1.00 93.19 173 LEU A O 1
ATOM 1399 N N . GLU A 1 174 ? 8.611 3.364 -16.350 1.00 93.12 174 GLU A N 1
ATOM 1400 C CA . GLU A 1 174 ? 9.969 3.811 -16.664 1.00 93.12 174 GLU A CA 1
ATOM 1401 C C . GLU A 1 174 ? 9.987 4.656 -17.945 1.00 93.12 174 GLU A C 1
ATOM 1403 O O . GLU A 1 174 ? 10.451 5.796 -17.912 1.00 93.12 174 GLU A O 1
ATOM 1408 N N . ASP A 1 175 ? 9.415 4.150 -19.042 1.00 91.88 175 ASP A N 1
ATOM 1409 C CA . ASP A 1 175 ? 9.346 4.875 -20.316 1.00 91.88 175 ASP A CA 1
ATOM 1410 C C . ASP A 1 175 ? 8.608 6.219 -20.180 1.00 91.88 175 ASP A C 1
ATOM 1412 O O . ASP A 1 175 ? 9.023 7.228 -20.756 1.00 91.88 175 ASP A O 1
ATOM 1416 N N . ASP A 1 176 ? 7.509 6.246 -19.422 1.00 91.44 176 ASP A N 1
ATOM 1417 C CA . ASP A 1 176 ? 6.715 7.453 -19.192 1.00 91.44 176 ASP A CA 1
ATOM 1418 C C . ASP A 1 176 ? 7.484 8.495 -18.360 1.00 91.44 176 ASP A C 1
ATOM 1420 O O . ASP A 1 176 ? 7.394 9.686 -18.664 1.00 91.44 176 ASP A O 1
ATOM 1424 N N . ILE A 1 177 ? 8.269 8.073 -17.360 1.00 88.44 177 ILE A N 1
ATOM 1425 C CA . ILE A 1 177 ? 9.153 8.970 -16.596 1.00 88.44 177 ILE A CA 1
ATOM 1426 C C . ILE A 1 177 ? 10.257 9.515 -17.500 1.00 88.44 177 ILE A C 1
ATOM 1428 O O . ILE A 1 177 ? 10.480 10.723 -17.523 1.00 88.44 177 ILE A O 1
ATOM 1432 N N . LEU A 1 178 ? 10.899 8.655 -18.296 1.00 87.62 178 LEU A N 1
ATOM 1433 C CA . LEU A 1 178 ? 11.975 9.062 -19.202 1.00 87.62 178 LEU A CA 1
ATOM 1434 C C . LEU A 1 178 ? 11.516 10.081 -20.256 1.00 87.62 178 LEU A C 1
ATOM 1436 O O . LEU A 1 178 ? 12.309 10.911 -20.684 1.00 87.62 178 LEU A O 1
ATOM 1440 N N . ARG A 1 179 ? 10.243 10.039 -20.667 1.00 88.06 179 ARG A N 1
ATOM 1441 C CA . ARG A 1 179 ? 9.646 10.988 -21.627 1.00 88.06 179 ARG A CA 1
ATOM 1442 C C . ARG A 1 179 ? 9.271 12.345 -21.036 1.00 88.06 179 ARG A C 1
ATOM 1444 O O . ARG A 1 179 ? 9.023 13.272 -21.801 1.00 88.06 179 ARG A O 1
ATOM 1451 N N . GLN A 1 180 ? 9.137 12.448 -19.716 1.00 80.56 180 GLN A N 1
ATOM 1452 C CA . GLN A 1 180 ? 8.742 13.685 -19.030 1.00 80.56 180 GLN A CA 1
ATOM 1453 C C . GLN A 1 180 ? 9.938 14.568 -18.643 1.00 80.56 180 GLN A C 1
ATOM 1455 O O . GLN A 1 180 ? 9.737 15.634 -18.058 1.00 80.56 180 GLN A O 1
ATOM 1460 N N . MET A 1 181 ? 11.156 14.134 -18.972 1.00 68.56 181 MET A N 1
ATOM 1461 C CA . MET A 1 181 ? 12.418 14.844 -18.738 1.00 68.56 181 MET A CA 1
ATOM 1462 C C . MET A 1 181 ? 12.956 15.445 -20.029 1.00 68.56 181 MET A C 1
ATOM 1464 O O . MET A 1 181 ? 13.557 16.537 -19.935 1.00 68.56 181 MET A O 1
#

pLDDT: mean 80.06, std 17.9, range [37.5, 96.88]

Sequence (181 aa):
MDQKASVPTHTQASPLPFAVEKMKKYKLVELWYFGMEGCEEVQRTSFADSTTGYSFSAVGEDAATVALQPLSMLTKSLKAIPDEQISFTQLFIAKTLYVQTMTELGWPADYCLVWAHFYTILENHRFHQIEPYGMQVLVIYHAQVRCNWHRLLLTKKSVFNVAIINEDLVQKLEDDILRQM

Organism: NCBI:txid1447944

Radius of gyration: 19.14 Å; chains: 1; bounding box: 37×50×55 Å